Protein AF-A0A0K1NIT5-F1 (afdb_monomer_lite)

Structure (mmCIF, N/CA/C/O backbone):
data_AF-A0A0K1NIT5-F1
#
_entry.id   AF-A0A0K1NIT5-F1
#
loop_
_atom_site.group_PDB
_atom_site.id
_atom_site.type_symbol
_atom_site.label_atom_id
_atom_site.label_alt_id
_atom_site.label_comp_id
_atom_site.label_asym_id
_atom_site.label_entity_id
_atom_site.label_seq_id
_atom_site.pdbx_PDB_ins_code
_atom_site.Cartn_x
_atom_site.Cartn_y
_atom_site.Cartn_z
_atom_site.occupancy
_atom_site.B_iso_or_equiv
_atom_site.auth_seq_id
_atom_site.auth_comp_id
_atom_site.auth_asym_id
_atom_site.auth_atom_id
_atom_site.pdbx_PDB_model_num
ATOM 1 N N . MET A 1 1 ? -9.162 0.984 -26.538 1.00 41.09 1 MET A N 1
ATOM 2 C CA . MET A 1 1 ? -8.380 0.836 -25.289 1.00 41.09 1 MET A CA 1
ATOM 3 C C . MET A 1 1 ? -8.766 1.967 -24.348 1.00 41.09 1 MET A C 1
ATOM 5 O O . MET A 1 1 ? -8.430 3.108 -24.633 1.00 41.09 1 MET A O 1
ATOM 9 N N . SER A 1 2 ? -9.537 1.703 -23.287 1.00 40.84 2 SER A N 1
ATOM 10 C CA . SER A 1 2 ? -9.846 2.748 -22.301 1.00 40.84 2 SER A CA 1
ATOM 11 C C . SER A 1 2 ? -8.545 3.167 -21.618 1.00 40.84 2 SER A C 1
ATOM 13 O O . SER A 1 2 ? -7.867 2.306 -21.056 1.00 40.84 2 SER A O 1
ATOM 15 N N . ARG A 1 3 ? -8.193 4.457 -21.663 1.00 49.59 3 ARG A N 1
ATOM 16 C CA . ARG A 1 3 ? -7.126 5.033 -20.832 1.00 49.59 3 ARG A CA 1
ATOM 17 C C . ARG A 1 3 ? -7.496 4.781 -19.369 1.00 49.59 3 ARG A C 1
ATOM 19 O O . ARG A 1 3 ? -8.345 5.473 -18.817 1.00 49.59 3 ARG A O 1
ATOM 26 N N . GLY A 1 4 ? -6.961 3.711 -18.787 1.00 60.88 4 GLY A N 1
ATOM 27 C CA . GLY A 1 4 ? -7.158 3.409 -17.377 1.00 60.88 4 GLY A CA 1
ATOM 28 C C . GLY A 1 4 ? -6.434 4.471 -16.568 1.00 60.88 4 GLY A C 1
ATOM 29 O O . GLY A 1 4 ? -5.233 4.645 -16.738 1.00 60.88 4 GLY A O 1
ATOM 30 N N . TRP A 1 5 ? -7.165 5.209 -15.740 1.00 78.94 5 TRP A N 1
ATOM 31 C CA . TRP A 1 5 ? -6.559 6.126 -14.785 1.00 78.94 5 TRP A CA 1
ATOM 32 C C . TRP A 1 5 ? -5.851 5.300 -13.711 1.00 78.94 5 TRP A C 1
ATOM 34 O O . TRP A 1 5 ? -6.500 4.515 -13.015 1.00 78.94 5 TRP A O 1
ATOM 44 N N . PHE A 1 6 ? -4.533 5.459 -13.609 1.00 84.88 6 PHE A N 1
ATOM 45 C CA . PHE A 1 6 ? -3.734 4.857 -12.546 1.00 84.88 6 PHE A CA 1
ATOM 46 C C . PHE A 1 6 ? -3.757 5.761 -11.316 1.00 84.88 6 PHE A C 1
ATOM 48 O O . PHE A 1 6 ? -3.652 6.983 -11.427 1.00 84.88 6 PHE A O 1
ATOM 55 N N . THR A 1 7 ? -3.953 5.163 -10.146 1.00 89.00 7 THR A N 1
ATOM 56 C CA . THR A 1 7 ? -4.047 5.874 -8.865 1.00 89.00 7 THR A CA 1
ATOM 57 C C . THR A 1 7 ? -2.793 5.658 -8.025 1.00 89.00 7 THR A C 1
ATOM 59 O O . THR A 1 7 ? -1.994 4.764 -8.294 1.00 89.00 7 THR A O 1
ATOM 62 N N . ILE A 1 8 ? -2.632 6.432 -6.948 1.00 89.50 8 ILE A N 1
ATOM 63 C CA . ILE A 1 8 ? -1.525 6.225 -6.001 1.00 89.50 8 ILE A CA 1
ATOM 64 C C . ILE A 1 8 ? -1.537 4.813 -5.389 1.00 89.50 8 ILE A C 1
ATOM 66 O O . ILE A 1 8 ? -0.481 4.228 -5.172 1.00 89.50 8 ILE A O 1
ATOM 70 N N . PHE A 1 9 ? -2.724 4.221 -5.203 1.00 91.75 9 PHE A N 1
ATOM 71 C CA . PHE A 1 9 ? -2.878 2.835 -4.757 1.00 91.75 9 PHE A CA 1
ATOM 72 C C . PHE A 1 9 ? -2.289 1.826 -5.742 1.00 91.75 9 PHE A C 1
ATOM 74 O O . PHE A 1 9 ? -1.789 0.796 -5.311 1.00 91.75 9 PHE A O 1
ATOM 81 N N . ASP A 1 10 ? -2.294 2.122 -7.044 1.00 93.38 10 ASP A N 1
ATOM 82 C CA . ASP A 1 10 ? -1.669 1.254 -8.043 1.00 93.38 10 ASP A CA 1
ATOM 83 C C . ASP A 1 10 ? -0.144 1.280 -7.940 1.00 93.38 10 ASP A C 1
ATOM 85 O O . ASP A 1 10 ? 0.489 0.239 -8.080 1.00 93.38 10 ASP A O 1
ATOM 89 N N . LEU A 1 11 ? 0.441 2.441 -7.634 1.00 93.38 11 LEU A N 1
ATOM 90 C CA . LEU A 1 11 ? 1.877 2.567 -7.387 1.00 93.38 11 LEU A CA 1
ATOM 91 C C . LEU A 1 11 ? 2.293 1.860 -6.085 1.00 93.38 11 LEU A C 1
ATOM 93 O O . LEU A 1 11 ? 3.327 1.194 -6.037 1.00 93.38 11 LEU A O 1
ATOM 97 N N . ILE A 1 12 ? 1.470 1.966 -5.038 1.00 94.38 12 ILE A N 1
ATOM 98 C CA . ILE A 1 12 ? 1.669 1.246 -3.772 1.00 94.38 12 ILE A CA 1
ATOM 99 C C . ILE A 1 12 ? 1.547 -0.264 -3.998 1.00 94.38 12 ILE A C 1
ATOM 101 O O . ILE A 1 12 ? 2.410 -1.021 -3.570 1.00 94.38 12 ILE A O 1
ATOM 105 N N . TYR A 1 13 ? 0.520 -0.705 -4.726 1.00 94.94 13 TYR A N 1
ATOM 106 C CA . TYR A 1 13 ? 0.344 -2.104 -5.106 1.00 94.94 13 TYR A CA 1
ATOM 107 C C . TYR A 1 13 ? 1.555 -2.629 -5.882 1.00 94.94 13 TYR A C 1
ATOM 109 O O . TYR A 1 13 ? 2.101 -3.677 -5.545 1.00 94.94 13 TYR A O 1
ATOM 117 N N . PHE A 1 14 ? 2.005 -1.876 -6.891 1.00 95.00 14 PHE A N 1
ATOM 118 C CA . PHE A 1 14 ? 3.189 -2.211 -7.676 1.00 95.00 14 PHE A CA 1
ATOM 119 C C . PHE A 1 14 ? 4.432 -2.345 -6.791 1.00 95.00 14 PHE A C 1
ATOM 121 O O . PHE A 1 14 ? 5.191 -3.297 -6.933 1.00 95.00 14 PHE A O 1
ATOM 128 N N . THR A 1 15 ? 4.587 -1.442 -5.823 1.00 93.94 15 THR A N 1
ATOM 129 C CA . THR A 1 15 ? 5.680 -1.482 -4.847 1.00 93.94 15 THR A CA 1
ATOM 130 C C . THR A 1 15 ? 5.632 -2.727 -3.970 1.00 93.94 15 THR A C 1
ATOM 132 O O . THR A 1 15 ? 6.674 -3.324 -3.735 1.00 93.94 15 THR A O 1
ATOM 135 N N . GLY A 1 16 ? 4.453 -3.156 -3.516 1.00 92.69 16 GLY A N 1
ATOM 136 C CA . GLY A 1 16 ? 4.337 -4.376 -2.713 1.00 92.69 16 GLY A CA 1
ATOM 137 C C . GLY A 1 16 ? 4.701 -5.632 -3.503 1.00 92.69 16 GLY A C 1
ATOM 138 O O . GLY A 1 16 ? 5.433 -6.475 -3.006 1.00 92.69 16 GLY A O 1
ATOM 139 N N . GLU A 1 17 ? 4.281 -5.736 -4.764 1.00 93.31 17 GLU A N 1
ATOM 140 C CA . GLU A 1 17 ? 4.660 -6.882 -5.608 1.00 93.31 17 GLU A CA 1
ATOM 141 C C . GLU A 1 17 ? 6.157 -6.853 -5.951 1.00 93.31 17 GLU A C 1
ATOM 143 O O . GLU A 1 17 ? 6.808 -7.890 -5.918 1.00 93.31 17 GLU A O 1
ATOM 148 N N . TRP A 1 18 ? 6.733 -5.670 -6.196 1.00 92.12 18 TRP A N 1
ATOM 149 C CA . TRP A 1 18 ? 8.177 -5.532 -6.392 1.00 92.12 18 TRP A CA 1
ATOM 150 C C . TRP A 1 18 ? 8.967 -5.965 -5.146 1.00 92.12 18 TRP A C 1
ATOM 152 O O . TRP A 1 18 ? 9.978 -6.660 -5.269 1.00 92.12 18 TRP A O 1
ATOM 162 N N . LEU A 1 19 ? 8.497 -5.591 -3.948 1.00 88.50 19 LEU A N 1
ATOM 163 C CA . LEU A 1 19 ? 9.102 -5.993 -2.676 1.00 88.50 19 LEU A CA 1
ATOM 164 C C . LEU A 1 19 ? 9.014 -7.506 -2.453 1.00 88.50 19 LEU A C 1
ATOM 166 O O . LEU A 1 19 ? 10.014 -8.098 -2.054 1.00 88.50 19 LEU A O 1
ATOM 170 N N . ASP A 1 20 ? 7.869 -8.129 -2.735 1.00 88.94 20 ASP A N 1
ATOM 171 C CA . ASP A 1 20 ? 7.695 -9.585 -2.626 1.00 88.94 20 ASP A CA 1
ATOM 172 C C . ASP A 1 20 ? 8.611 -10.345 -3.606 1.00 88.94 20 ASP A C 1
ATOM 174 O O . ASP A 1 20 ? 9.221 -11.358 -3.249 1.00 88.94 20 ASP A O 1
ATOM 178 N N . GLU A 1 21 ? 8.795 -9.807 -4.818 1.00 87.00 21 GLU A N 1
ATOM 179 C CA . GLU A 1 21 ? 9.697 -10.359 -5.836 1.00 87.00 21 GLU A CA 1
ATOM 180 C C . GLU A 1 21 ? 11.184 -10.244 -5.444 1.00 87.00 21 GLU A C 1
ATOM 182 O O . GLU A 1 21 ? 11.943 -11.196 -5.639 1.00 87.00 21 GLU A O 1
ATOM 187 N N . HIS A 1 22 ? 11.614 -9.107 -4.881 1.00 84.25 22 HIS A N 1
ATOM 188 C CA . HIS A 1 22 ? 13.038 -8.801 -4.662 1.00 84.25 22 HIS A CA 1
ATOM 189 C C . HIS A 1 22 ? 13.543 -9.093 -3.243 1.00 84.25 22 HIS A C 1
ATOM 191 O O . HIS A 1 22 ? 14.730 -9.373 -3.058 1.00 84.25 22 HIS A O 1
ATOM 197 N N . TYR A 1 23 ? 12.676 -9.060 -2.230 1.00 75.75 23 TYR A N 1
ATOM 198 C CA . TYR A 1 23 ? 13.044 -9.297 -0.835 1.00 75.75 23 TYR A CA 1
ATOM 199 C C . TYR A 1 23 ? 12.418 -10.589 -0.327 1.00 75.75 23 TYR A C 1
ATOM 201 O O . TYR A 1 23 ? 11.343 -10.608 0.265 1.00 75.75 23 TYR A O 1
ATOM 209 N N . HIS A 1 24 ? 13.153 -11.694 -0.463 1.00 64.94 24 HIS A N 1
ATOM 210 C CA . HIS A 1 24 ? 12.704 -12.988 0.053 1.00 64.94 24 HIS A CA 1
ATOM 211 C C . HIS A 1 24 ? 12.477 -13.025 1.576 1.00 64.94 24 HIS A C 1
ATOM 213 O O . HIS A 1 24 ? 11.729 -13.878 2.048 1.00 64.94 24 HIS A O 1
ATOM 219 N N . SER A 1 25 ? 13.077 -12.107 2.341 1.00 61.22 25 SER A N 1
ATOM 220 C CA . SER A 1 25 ? 12.819 -11.935 3.778 1.00 61.22 25 SER A CA 1
ATOM 221 C C . SER A 1 25 ? 11.474 -11.265 4.089 1.00 61.22 25 SER A C 1
ATOM 223 O O . SER A 1 25 ? 10.998 -11.378 5.214 1.00 61.22 25 SER A O 1
ATOM 225 N N . LEU A 1 26 ? 10.861 -10.594 3.108 1.00 59.56 26 LEU A N 1
ATOM 226 C CA . LEU A 1 26 ? 9.539 -9.963 3.190 1.00 59.56 26 LEU A CA 1
ATOM 227 C C . LEU A 1 26 ? 8.445 -10.799 2.506 1.00 59.56 26 LEU A C 1
ATOM 229 O O . LEU A 1 26 ? 7.337 -10.295 2.319 1.00 59.56 26 LEU A O 1
ATOM 233 N N . ARG A 1 27 ? 8.735 -12.068 2.164 1.00 58.81 27 ARG A N 1
ATOM 234 C CA . ARG A 1 27 ? 7.757 -13.015 1.602 1.00 58.81 27 ARG A CA 1
ATOM 235 C C . ARG A 1 27 ? 6.482 -12.992 2.441 1.00 58.81 27 ARG A C 1
ATOM 237 O O . ARG A 1 27 ? 6.488 -13.432 3.591 1.00 58.81 27 ARG A O 1
ATOM 244 N N . GLY A 1 28 ? 5.406 -12.474 1.856 1.00 64.44 28 GLY A N 1
ATOM 245 C CA . GLY A 1 28 ? 4.114 -12.309 2.526 1.00 64.44 28 GLY A CA 1
ATOM 246 C C . GLY A 1 28 ? 3.555 -10.884 2.529 1.00 64.44 28 GLY A C 1
ATOM 247 O O . GLY A 1 28 ? 2.378 -10.720 2.848 1.00 64.44 28 GLY A O 1
ATOM 248 N N . VAL A 1 29 ? 4.337 -9.868 2.146 1.00 72.25 29 VAL A N 1
ATOM 249 C CA . VAL A 1 29 ? 3.825 -8.509 1.890 1.00 72.25 29 VAL A CA 1
ATOM 250 C C . VAL A 1 29 ? 3.745 -8.279 0.383 1.00 72.25 29 VAL A C 1
ATOM 252 O O . VAL A 1 29 ? 4.536 -7.538 -0.190 1.00 72.25 29 VAL A O 1
ATOM 255 N N . ASP A 1 30 ? 2.778 -8.938 -0.258 1.00 87.62 30 ASP A N 1
ATOM 256 C CA . ASP A 1 30 ? 2.460 -8.712 -1.669 1.00 87.62 30 ASP A CA 1
ATOM 257 C C . ASP A 1 30 ? 1.792 -7.337 -1.877 1.00 87.62 30 ASP A C 1
ATOM 259 O O . ASP A 1 30 ? 1.544 -6.576 -0.934 1.00 87.62 30 ASP A O 1
ATOM 263 N N . GLY A 1 31 ? 1.469 -6.983 -3.123 1.00 89.19 31 GLY A N 1
ATOM 264 C CA . GLY A 1 31 ? 0.824 -5.700 -3.418 1.00 89.19 31 GLY A CA 1
ATOM 265 C C . GLY A 1 31 ? -0.502 -5.515 -2.688 1.00 89.19 31 GLY A C 1
ATOM 266 O O . GLY A 1 31 ? -0.832 -4.402 -2.273 1.00 89.19 31 GLY A O 1
ATOM 267 N N . VAL A 1 32 ? -1.261 -6.601 -2.504 1.00 92.19 32 VAL A N 1
ATOM 268 C CA . VAL A 1 32 ? -2.524 -6.582 -1.752 1.00 92.19 32 VAL A CA 1
ATOM 269 C C . VAL A 1 32 ? -2.241 -6.281 -0.287 1.00 92.19 32 VAL A C 1
ATOM 271 O O . VAL A 1 32 ? -2.873 -5.389 0.281 1.00 92.19 32 VAL A O 1
ATOM 274 N N . GLY A 1 33 ? -1.275 -6.984 0.301 1.00 90.69 33 GLY A N 1
ATOM 275 C CA . GLY A 1 33 ? -0.828 -6.806 1.672 1.00 90.69 33 GLY A CA 1
ATOM 276 C C . GLY A 1 33 ? -0.350 -5.386 1.936 1.00 90.69 33 GLY A C 1
ATOM 277 O O . GLY A 1 33 ? -0.793 -4.776 2.905 1.00 90.69 33 GLY A O 1
ATOM 278 N N . LEU A 1 34 ? 0.475 -4.811 1.056 1.00 91.19 34 LEU A N 1
ATOM 279 C CA . LEU A 1 34 ? 0.992 -3.459 1.256 1.00 91.19 34 LEU A CA 1
ATOM 280 C C . LEU A 1 34 ? -0.112 -2.395 1.188 1.00 91.19 34 LEU A C 1
ATOM 282 O O . LEU A 1 34 ? -0.181 -1.516 2.052 1.00 91.19 34 LEU A O 1
ATOM 286 N N . VAL A 1 35 ? -1.009 -2.482 0.199 1.00 91.81 35 VAL A N 1
ATOM 287 C CA . VAL A 1 35 ? -2.166 -1.577 0.112 1.00 91.81 35 VAL A CA 1
ATOM 288 C C . VAL A 1 35 ? -3.037 -1.724 1.359 1.00 91.81 35 VAL A C 1
ATOM 290 O O . VAL A 1 35 ? -3.344 -0.720 2.006 1.00 91.81 35 VAL A O 1
ATOM 293 N N . PHE A 1 36 ? -3.366 -2.962 1.740 1.00 91.31 36 PHE A N 1
ATOM 294 C CA . PHE A 1 36 ? -4.153 -3.262 2.932 1.00 91.31 36 PHE A CA 1
ATOM 295 C C . PHE A 1 36 ? -3.531 -2.651 4.191 1.00 91.31 36 PHE A C 1
ATOM 297 O O . PHE A 1 36 ? -4.219 -1.938 4.918 1.00 91.31 36 PHE A O 1
ATOM 304 N N . LEU A 1 37 ? -2.235 -2.856 4.422 1.00 87.44 37 LEU A N 1
ATOM 305 C CA . LEU A 1 37 ? -1.576 -2.500 5.674 1.00 87.44 37 LEU A CA 1
ATOM 306 C C . LEU A 1 37 ? -1.604 -0.988 5.943 1.00 87.44 37 LEU A C 1
ATOM 308 O O . LEU A 1 37 ? -1.988 -0.569 7.033 1.00 87.44 37 LEU A O 1
ATOM 312 N N . GLY A 1 38 ? -1.301 -0.153 4.945 1.00 84.31 38 GLY A N 1
ATOM 313 C CA . GLY A 1 38 ? -1.407 1.304 5.112 1.00 84.31 38 GLY A CA 1
ATOM 314 C C . GLY A 1 38 ? -2.855 1.800 5.200 1.00 84.31 38 GLY A C 1
ATOM 315 O O . GLY A 1 38 ? -3.155 2.680 6.010 1.00 84.31 38 GLY A O 1
ATOM 316 N N . THR A 1 39 ? -3.792 1.196 4.452 1.00 85.06 39 THR A N 1
ATOM 317 C CA . THR A 1 39 ? -5.221 1.547 4.588 1.00 85.06 39 THR A CA 1
ATOM 318 C C . THR A 1 39 ? -5.809 1.142 5.939 1.00 85.06 39 THR A C 1
ATOM 320 O O . THR A 1 39 ? -6.654 1.861 6.470 1.00 85.06 39 THR A O 1
ATOM 323 N N . MET A 1 40 ? -5.341 0.040 6.528 1.00 85.88 40 MET A N 1
ATOM 324 C CA . MET A 1 40 ? -5.750 -0.422 7.850 1.00 85.88 40 MET A CA 1
ATOM 325 C C . MET A 1 40 ? -5.433 0.624 8.920 1.00 85.88 40 MET A C 1
ATOM 327 O O . MET A 1 40 ? -6.301 0.916 9.737 1.00 85.88 40 MET A O 1
ATOM 331 N N . PHE A 1 41 ? -4.239 1.229 8.908 1.00 79.06 41 PHE A N 1
ATOM 332 C CA . PHE A 1 41 ? -3.891 2.281 9.872 1.00 79.06 41 PHE A CA 1
ATOM 333 C C . PHE A 1 41 ? -4.842 3.480 9.786 1.00 79.06 41 PHE A C 1
ATOM 335 O O . PHE A 1 41 ? -5.336 3.951 10.812 1.00 79.06 41 PHE A O 1
ATOM 342 N N . ALA A 1 42 ? -5.149 3.938 8.569 1.00 77.31 42 ALA A N 1
ATOM 343 C CA . ALA A 1 42 ? -6.106 5.021 8.358 1.00 77.31 42 ALA A CA 1
ATOM 344 C C . ALA A 1 42 ? -7.524 4.638 8.820 1.00 77.31 42 ALA A C 1
ATOM 346 O O . ALA A 1 42 ? -8.209 5.445 9.449 1.00 77.31 42 ALA A O 1
ATOM 347 N N . LEU A 1 43 ? -7.953 3.399 8.554 1.00 79.56 43 LEU A N 1
ATOM 348 C CA . LEU A 1 43 ? -9.270 2.908 8.950 1.00 79.56 43 LEU A CA 1
ATOM 349 C C . LEU A 1 43 ? -9.399 2.778 10.471 1.00 79.56 43 LEU A C 1
ATOM 351 O O . LEU A 1 43 ? -10.397 3.228 11.022 1.00 79.56 43 LEU A O 1
ATOM 355 N N . ILE A 1 44 ? -8.396 2.219 11.155 1.00 76.44 44 ILE A N 1
ATOM 356 C CA . ILE A 1 44 ? -8.379 2.104 12.621 1.00 76.44 44 ILE A CA 1
ATOM 357 C C . ILE A 1 44 ? -8.455 3.489 13.260 1.00 76.44 44 ILE A C 1
ATOM 359 O O . ILE A 1 44 ? -9.221 3.685 14.196 1.00 76.44 44 ILE A O 1
ATOM 363 N N . ALA A 1 45 ? -7.716 4.468 12.741 1.00 72.38 45 ALA A N 1
ATOM 364 C CA . ALA A 1 45 ? -7.787 5.830 13.252 1.00 72.38 45 ALA A CA 1
ATOM 365 C C . ALA A 1 45 ? -9.146 6.493 13.019 1.00 72.38 45 ALA A C 1
ATOM 367 O O . ALA A 1 45 ? -9.685 7.131 13.921 1.00 72.38 45 ALA A O 1
ATOM 368 N N . CYS A 1 46 ? -9.714 6.318 11.825 1.00 73.69 46 CYS A N 1
ATOM 369 C CA . CYS A 1 46 ? -11.034 6.840 11.493 1.00 73.69 46 CYS A CA 1
ATOM 370 C C . CYS A 1 46 ? -12.114 6.214 12.386 1.00 73.69 46 CYS A C 1
ATOM 372 O O . CYS A 1 46 ? -12.922 6.931 12.970 1.00 73.69 46 CYS A O 1
ATOM 374 N N . LEU A 1 47 ? -12.077 4.891 12.569 1.00 72.06 47 LEU A N 1
ATOM 375 C CA . LEU A 1 47 ? -12.975 4.167 13.468 1.00 72.06 47 LEU A CA 1
ATOM 376 C C . LEU A 1 47 ? -12.750 4.544 14.934 1.00 72.06 47 LEU A C 1
ATOM 378 O O . LEU A 1 47 ? -13.720 4.658 15.670 1.00 72.06 47 LEU A O 1
ATOM 382 N N . GLY A 1 48 ? -11.507 4.792 15.351 1.00 69.31 48 GLY A N 1
ATOM 383 C CA . GLY A 1 48 ? -11.173 5.273 16.691 1.00 69.31 48 GLY A CA 1
ATOM 384 C C . GLY A 1 48 ? -11.742 6.663 16.985 1.00 69.31 48 GLY A C 1
ATOM 385 O O . GLY A 1 48 ? -12.183 6.910 18.102 1.00 69.31 48 GLY A O 1
ATOM 386 N N . TYR A 1 49 ? -11.800 7.546 15.984 1.00 66.19 49 TYR A N 1
ATOM 387 C CA . TYR A 1 49 ? -12.452 8.854 16.100 1.00 66.19 49 TYR A CA 1
ATOM 388 C C . TYR A 1 49 ? -13.985 8.750 16.055 1.00 66.19 49 TYR A C 1
ATOM 390 O O . TYR A 1 49 ? -14.683 9.423 16.805 1.00 66.19 49 TYR A O 1
ATOM 398 N N . LEU A 1 50 ? -14.518 7.868 15.204 1.00 65.06 50 LEU A N 1
ATOM 399 C CA . LEU A 1 50 ? -15.956 7.591 15.079 1.00 65.06 50 LEU A CA 1
ATOM 400 C C . LEU A 1 50 ? -16.509 6.691 16.201 1.00 65.06 50 LEU A C 1
ATOM 402 O O . LEU A 1 50 ? -17.722 6.455 16.248 1.00 65.06 50 LEU A O 1
ATOM 406 N N . ASN A 1 51 ? -15.635 6.195 17.086 1.00 58.56 51 ASN A N 1
ATOM 407 C CA . ASN A 1 51 ? -15.925 5.284 18.197 1.00 58.56 51 ASN A CA 1
ATOM 408 C C . ASN A 1 51 ? -17.071 5.829 19.077 1.00 58.56 51 ASN A C 1
ATOM 410 O O . ASN A 1 51 ? -17.955 5.098 19.502 1.00 58.56 51 ASN A O 1
ATOM 414 N N . THR A 1 52 ? -17.213 7.144 19.213 1.00 54.09 52 THR A N 1
ATOM 415 C CA . THR A 1 52 ? -18.320 7.739 19.976 1.00 54.09 52 THR A CA 1
ATOM 416 C C . THR A 1 52 ? -19.702 7.650 19.310 1.00 54.09 52 THR A C 1
ATOM 418 O O . THR A 1 52 ? -20.697 7.907 19.979 1.00 54.09 52 THR A O 1
ATOM 421 N N . SER A 1 53 ? -19.828 7.311 18.020 1.00 52.56 53 SER A N 1
ATOM 422 C CA .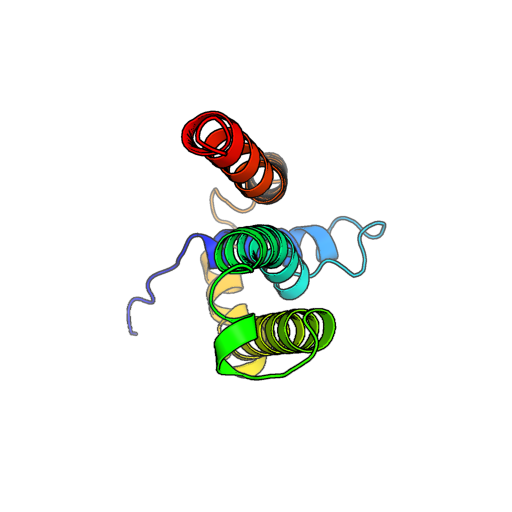 SER A 1 53 ? -21.109 7.428 17.287 1.00 52.56 53 SER A CA 1
ATOM 423 C C . SER A 1 53 ? -21.600 6.135 16.627 1.00 52.56 53 SER A C 1
ATOM 425 O O . SER A 1 53 ? -22.804 5.883 16.610 1.00 52.56 53 SER A O 1
ATOM 427 N N . LEU A 1 54 ? -20.709 5.285 16.103 1.00 52.97 54 LEU A N 1
ATOM 428 C CA . LEU A 1 54 ? -21.114 4.063 15.384 1.00 52.97 54 LEU A CA 1
ATOM 429 C C . LEU A 1 54 ? -21.507 2.899 16.311 1.00 52.97 54 LEU A C 1
ATOM 431 O O . LEU A 1 54 ? -22.368 2.088 15.951 1.00 52.97 54 LEU A O 1
ATOM 435 N N . PHE A 1 55 ? -20.933 2.825 17.515 1.00 53.16 55 PHE A N 1
ATOM 436 C CA . PHE A 1 55 ? -21.236 1.748 18.467 1.00 53.16 55 PHE A CA 1
ATOM 437 C C . PHE A 1 55 ? -22.608 1.888 19.119 1.00 53.16 55 PHE A C 1
ATOM 439 O O . PHE A 1 55 ? -23.271 0.882 19.373 1.00 53.16 55 PHE A O 1
ATOM 446 N N . HIS A 1 56 ? -23.099 3.120 19.266 1.00 54.38 56 HIS A N 1
ATOM 447 C CA . HIS A 1 56 ? -24.462 3.374 19.728 1.00 54.38 56 HIS A CA 1
ATOM 448 C C . HIS A 1 56 ? -25.540 2.941 18.722 1.00 54.38 56 HIS A C 1
ATOM 450 O O . HIS A 1 56 ? -26.648 2.612 19.135 1.00 54.38 56 HIS A O 1
ATOM 456 N N . LEU A 1 57 ? -25.234 2.912 17.420 1.00 55.69 57 LEU A N 1
ATOM 457 C CA . LEU A 1 57 ? -26.222 2.632 16.370 1.00 55.69 57 LEU A CA 1
ATOM 458 C C . LEU A 1 57 ? -26.428 1.141 16.090 1.00 55.69 57 LEU A C 1
ATOM 460 O O . LEU A 1 57 ? -27.515 0.743 15.681 1.00 55.69 57 LEU A O 1
ATOM 464 N N . THR A 1 58 ? -25.398 0.315 16.273 1.00 62.16 58 THR A N 1
ATOM 465 C CA . THR A 1 58 ? -25.450 -1.101 15.868 1.00 62.16 58 THR A CA 1
ATOM 466 C C . THR A 1 58 ? -25.696 -2.053 17.033 1.00 62.16 58 THR A C 1
ATOM 468 O O . THR A 1 58 ? -26.267 -3.117 16.818 1.00 62.16 58 THR A O 1
ATOM 471 N N . GLY A 1 59 ? -25.296 -1.701 18.262 1.00 63.34 59 GLY A N 1
ATOM 472 C CA . GLY A 1 59 ? -25.387 -2.589 19.432 1.00 63.34 59 GLY A CA 1
ATOM 473 C C . GLY A 1 59 ? -24.391 -3.760 19.412 1.00 63.34 59 GLY A C 1
ATOM 474 O O . GLY A 1 59 ? -24.460 -4.651 20.257 1.00 63.34 59 GLY A O 1
ATOM 475 N N . TRP A 1 60 ? -23.468 -3.783 18.445 1.00 67.44 60 TRP A N 1
ATOM 476 C CA . TRP A 1 60 ? -22.444 -4.818 18.302 1.00 67.44 60 TRP A CA 1
ATOM 477 C C . TRP A 1 60 ? -21.192 -4.455 19.104 1.00 67.44 60 TRP A C 1
ATOM 479 O O . TRP A 1 60 ? -20.869 -3.284 19.288 1.00 67.44 60 TRP A O 1
ATOM 489 N N . ARG A 1 61 ? -20.451 -5.475 19.560 1.00 71.69 61 ARG A N 1
ATOM 490 C CA . ARG A 1 61 ? -19.174 -5.274 20.263 1.00 71.69 61 ARG A CA 1
ATOM 491 C C . ARG A 1 61 ? -18.159 -4.583 19.355 1.00 71.69 61 ARG A C 1
ATOM 493 O O . ARG A 1 61 ? -17.992 -4.986 18.204 1.00 71.69 61 ARG A O 1
ATOM 500 N N . GLU A 1 62 ? -17.413 -3.635 19.919 1.00 70.94 62 GLU A N 1
ATOM 501 C CA . GLU A 1 62 ? -16.507 -2.765 19.160 1.00 70.94 62 GLU A CA 1
ATOM 502 C C . GLU A 1 62 ? -15.491 -3.524 18.312 1.00 70.94 62 GLU A C 1
ATOM 504 O O . GLU A 1 62 ? -15.315 -3.276 17.116 1.00 70.94 62 GLU A O 1
ATOM 509 N N . ASN A 1 63 ? -14.902 -4.544 18.930 1.00 73.69 63 ASN A N 1
ATOM 510 C CA . ASN A 1 63 ? -13.927 -5.412 18.293 1.00 73.69 63 ASN A CA 1
ATOM 511 C C . ASN A 1 63 ? -14.502 -6.090 17.043 1.00 73.69 63 ASN A C 1
ATOM 513 O O . ASN A 1 63 ? -13.807 -6.197 16.041 1.00 73.69 63 ASN A O 1
ATOM 517 N N . VAL A 1 64 ? -15.773 -6.509 17.063 1.00 80.44 64 VAL A N 1
ATOM 518 C CA . VAL A 1 64 ? -16.390 -7.221 15.932 1.00 80.44 64 VAL A CA 1
ATOM 519 C C . VAL A 1 64 ? -16.532 -6.300 14.725 1.00 80.44 64 VAL A C 1
ATOM 521 O O . VAL A 1 64 ? -16.178 -6.695 13.619 1.00 80.44 64 VAL A O 1
ATOM 524 N N . VAL A 1 65 ? -16.990 -5.062 14.925 1.00 77.06 65 VAL A N 1
ATOM 525 C CA . VAL A 1 65 ? -17.136 -4.088 13.831 1.00 77.06 65 VAL A CA 1
ATOM 526 C C . VAL A 1 65 ? -15.776 -3.744 13.227 1.00 77.06 65 VAL A C 1
ATOM 528 O O . VAL A 1 65 ? -15.644 -3.720 12.001 1.00 77.06 65 VAL A O 1
ATOM 531 N N . MET A 1 66 ? -14.749 -3.546 14.063 1.00 78.88 66 MET A N 1
ATOM 532 C CA . MET A 1 66 ? -13.379 -3.345 13.583 1.00 78.88 66 MET A CA 1
ATOM 533 C C . MET A 1 66 ? -12.889 -4.541 12.763 1.00 78.88 66 MET A C 1
ATOM 535 O O . MET A 1 66 ? -12.482 -4.359 11.618 1.00 78.88 66 MET A O 1
ATOM 539 N N . TYR A 1 67 ? -12.981 -5.765 13.296 1.00 80.75 67 TYR A N 1
ATOM 540 C CA . TYR A 1 67 ? -12.527 -6.965 12.588 1.00 80.75 67 TYR A CA 1
ATOM 541 C C . TYR A 1 67 ? -13.254 -7.161 11.254 1.00 80.75 67 TYR A C 1
ATOM 543 O O . TYR A 1 67 ? -12.603 -7.388 10.237 1.00 80.75 67 TYR A O 1
ATOM 551 N N . MET A 1 68 ? -14.581 -7.015 11.223 1.00 83.75 68 MET A N 1
ATOM 552 C CA . MET A 1 68 ? -15.361 -7.161 9.990 1.00 83.75 68 MET A CA 1
ATOM 553 C C . MET A 1 68 ? -14.988 -6.102 8.949 1.00 83.75 68 MET A C 1
ATOM 555 O O . MET A 1 68 ? -14.885 -6.419 7.765 1.00 83.75 68 MET A O 1
ATOM 559 N N . SER A 1 69 ? -14.723 -4.867 9.382 1.00 83.50 69 SER A N 1
ATOM 560 C CA . SER A 1 69 ? -14.291 -3.787 8.488 1.00 83.50 69 SER A CA 1
ATOM 561 C C . SER A 1 69 ? -12.906 -4.058 7.896 1.00 83.50 69 SER A C 1
ATOM 563 O O . SER A 1 69 ? -12.694 -3.840 6.705 1.00 83.50 69 SER A O 1
ATOM 565 N N . LEU A 1 70 ? -11.979 -4.592 8.697 1.00 87.06 70 LEU A N 1
ATOM 566 C CA . LEU A 1 70 ? -10.645 -4.984 8.234 1.00 87.06 70 LEU A CA 1
ATOM 567 C C . LEU A 1 70 ? -10.698 -6.156 7.251 1.00 87.06 70 LEU A C 1
ATOM 569 O O . LEU A 1 70 ? -10.063 -6.104 6.198 1.00 87.06 70 LEU A O 1
ATOM 573 N N . VAL A 1 71 ? -11.492 -7.186 7.547 1.00 90.44 71 VAL A N 1
ATOM 574 C CA . VAL A 1 71 ? -11.683 -8.321 6.633 1.00 90.44 71 VAL A CA 1
ATOM 575 C C . VAL A 1 71 ? -12.285 -7.843 5.314 1.00 90.44 71 VAL A C 1
ATOM 577 O O . VAL A 1 71 ? -11.779 -8.185 4.245 1.00 90.44 71 VAL A O 1
ATOM 580 N N . LEU A 1 72 ? -13.326 -7.009 5.369 1.00 90.75 72 LEU A N 1
ATOM 581 C CA . LEU A 1 72 ? -13.962 -6.468 4.172 1.00 90.75 72 LEU A CA 1
ATOM 582 C C . LEU A 1 72 ? -12.986 -5.621 3.343 1.00 90.75 72 LEU A C 1
ATOM 584 O O . LEU A 1 72 ? -12.947 -5.762 2.122 1.00 90.75 72 LEU A O 1
ATOM 588 N N . LEU A 1 73 ? -12.170 -4.787 3.992 1.00 90.94 73 LEU A N 1
ATOM 589 C CA . LEU A 1 73 ? -11.138 -3.991 3.332 1.00 90.94 73 LEU A CA 1
ATOM 590 C C . LEU A 1 73 ? -10.153 -4.880 2.567 1.00 90.94 73 LEU A C 1
ATOM 592 O O . LEU A 1 73 ? -9.922 -4.651 1.380 1.00 90.94 73 LEU A O 1
ATOM 596 N N . TYR A 1 74 ? -9.620 -5.918 3.218 1.00 91.69 74 TYR A N 1
ATOM 597 C CA . TYR A 1 74 ? -8.712 -6.866 2.573 1.00 91.69 74 TYR A CA 1
ATOM 598 C C . TYR A 1 74 ? -9.367 -7.531 1.355 1.00 91.69 74 TYR A C 1
ATOM 600 O O . TYR A 1 74 ? -8.788 -7.543 0.267 1.00 91.69 74 TYR A O 1
ATOM 608 N N . LEU A 1 75 ? -10.606 -8.018 1.504 1.00 93.88 75 LEU A N 1
ATOM 609 C CA . LEU A 1 75 ? -11.353 -8.657 0.417 1.00 93.88 75 LEU A CA 1
ATOM 610 C C . LEU A 1 75 ? -11.589 -7.709 -0.765 1.00 93.88 75 LEU A C 1
ATOM 612 O O . LEU A 1 75 ? -11.452 -8.128 -1.914 1.00 93.88 75 LEU A O 1
ATOM 616 N N . ILE A 1 76 ? -11.903 -6.436 -0.509 1.00 92.81 76 ILE A N 1
ATOM 617 C CA . ILE A 1 76 ? -12.084 -5.426 -1.560 1.00 92.81 76 ILE A CA 1
ATOM 618 C C . ILE A 1 76 ? -10.775 -5.201 -2.320 1.00 92.81 76 ILE A C 1
ATOM 620 O O . ILE A 1 76 ? -10.777 -5.235 -3.552 1.00 92.81 76 ILE A O 1
ATOM 624 N N . VAL A 1 77 ? -9.658 -4.998 -1.614 1.00 93.06 77 VAL A N 1
ATOM 625 C CA . VAL A 1 77 ? -8.344 -4.788 -2.244 1.00 93.06 77 VAL A CA 1
ATOM 626 C C . VAL A 1 77 ? -7.962 -6.015 -3.074 1.00 93.06 77 VAL A C 1
ATOM 628 O O . VAL A 1 77 ? -7.629 -5.882 -4.254 1.00 93.06 77 VAL A O 1
ATOM 631 N N . TYR A 1 78 ? -8.097 -7.214 -2.505 1.00 94.25 78 TYR A N 1
ATOM 632 C CA . TYR A 1 78 ? -7.827 -8.467 -3.203 1.00 94.25 78 TYR A CA 1
ATOM 633 C C . TYR A 1 78 ? -8.686 -8.609 -4.466 1.00 94.25 78 TYR A C 1
ATOM 635 O O . TYR A 1 78 ? -8.170 -8.873 -5.554 1.00 94.25 78 TYR A O 1
ATOM 643 N N . TYR A 1 79 ? -9.995 -8.376 -4.356 1.00 93.62 79 TYR A N 1
ATOM 644 C CA . TYR A 1 79 ? -10.917 -8.474 -5.482 1.00 93.62 79 TYR A CA 1
ATOM 645 C C . TYR A 1 79 ? -10.569 -7.479 -6.597 1.00 93.62 79 TYR A C 1
ATOM 647 O O . TYR A 1 79 ? -10.551 -7.837 -7.777 1.00 93.62 79 TYR A O 1
ATOM 655 N N . VAL A 1 80 ? -10.246 -6.233 -6.244 1.00 92.31 80 VAL A N 1
ATOM 656 C CA . VAL A 1 80 ? -9.876 -5.193 -7.213 1.00 92.31 80 VAL A CA 1
ATOM 657 C C . VAL A 1 80 ? -8.574 -5.536 -7.937 1.00 92.31 80 VAL A C 1
ATOM 659 O O . VAL A 1 80 ? -8.508 -5.371 -9.157 1.00 92.31 80 VAL A O 1
ATOM 662 N N . TYR A 1 81 ? -7.552 -6.008 -7.222 1.00 93.00 81 TYR A N 1
ATOM 663 C CA . TYR A 1 81 ? -6.233 -6.240 -7.808 1.00 93.00 81 TYR A CA 1
ATOM 664 C C . TYR A 1 81 ? -6.084 -7.615 -8.455 1.00 93.00 81 TYR A C 1
ATOM 666 O O . TYR A 1 81 ? -5.696 -7.688 -9.624 1.00 93.00 81 TYR A O 1
ATOM 674 N N . LYS A 1 82 ? -6.440 -8.690 -7.748 1.00 92.06 82 LYS A N 1
ATOM 675 C CA . LYS A 1 82 ? -6.222 -10.069 -8.202 1.00 92.06 82 LYS A CA 1
ATOM 676 C C . LYS A 1 82 ? -7.394 -10.609 -9.035 1.00 92.06 82 LYS A C 1
ATOM 678 O O . LYS A 1 82 ? -7.149 -11.214 -10.072 1.00 92.06 82 LYS A O 1
ATOM 683 N N . VAL A 1 83 ? -8.654 -10.336 -8.671 1.00 92.94 83 VAL A N 1
ATOM 684 C CA . VAL A 1 83 ? -9.830 -10.918 -9.370 1.00 92.94 83 VAL A CA 1
ATOM 685 C C . VAL A 1 83 ? -10.261 -10.105 -10.597 1.00 92.94 83 VAL A C 1
ATOM 687 O O . VAL A 1 83 ? -10.476 -10.651 -11.673 1.00 92.94 83 VAL A O 1
ATOM 690 N N . ARG A 1 84 ? -10.342 -8.775 -10.484 1.00 91.12 84 ARG A N 1
ATOM 691 C CA . ARG A 1 84 ? -10.734 -7.856 -11.578 1.00 91.12 84 ARG A CA 1
ATOM 692 C C . ARG A 1 84 ? -9.655 -7.658 -12.655 1.00 91.12 84 ARG A C 1
ATOM 694 O O . ARG A 1 84 ? -9.834 -6.820 -13.541 1.00 91.12 84 ARG A O 1
ATOM 701 N N . GLY A 1 85 ? -8.519 -8.351 -12.563 1.00 86.75 85 GLY A N 1
ATOM 702 C CA . GLY A 1 85 ? -7.417 -8.245 -13.525 1.00 86.75 85 GLY A CA 1
ATOM 703 C C . GLY A 1 85 ? -6.677 -6.900 -13.503 1.00 86.75 85 GLY A C 1
ATOM 704 O O . GLY A 1 85 ? -6.018 -6.53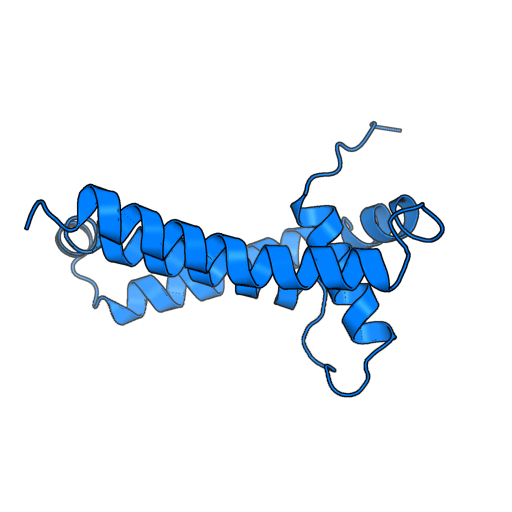6 -14.479 1.00 86.75 85 GLY A O 1
ATOM 705 N N . ARG A 1 86 ? -6.780 -6.116 -12.418 1.00 91.12 86 ARG A N 1
ATOM 706 C CA . ARG A 1 86 ? -6.041 -4.847 -12.297 1.00 91.12 86 ARG A CA 1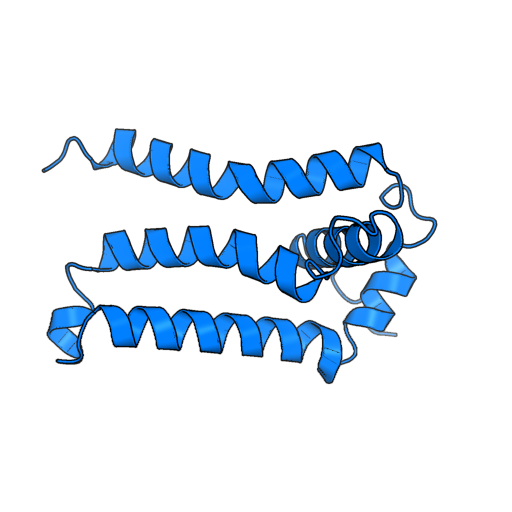
ATOM 707 C C . ARG A 1 86 ? -4.541 -5.086 -12.114 1.00 91.12 86 ARG A C 1
ATOM 709 O O . ARG A 1 86 ? -3.784 -4.309 -12.679 1.00 91.12 86 ARG A O 1
ATOM 716 N N . HIS A 1 87 ? -4.128 -6.181 -11.467 1.00 93.25 87 HIS A N 1
ATOM 717 C CA . HIS A 1 87 ? -2.723 -6.589 -11.329 1.00 93.25 87 HIS A CA 1
ATOM 718 C C . HIS A 1 87 ? -1.975 -6.532 -12.668 1.00 93.25 87 HIS A C 1
ATOM 720 O O . HIS A 1 87 ? -1.011 -5.784 -12.792 1.00 93.25 87 HIS A O 1
ATOM 726 N N . GLY A 1 88 ? -2.470 -7.227 -13.700 1.00 91.88 88 GLY A N 1
ATOM 727 C CA . GLY A 1 88 ? -1.807 -7.260 -15.008 1.00 91.88 88 GLY A CA 1
ATOM 728 C C . GLY A 1 88 ? -1.686 -5.878 -15.658 1.00 91.88 88 GLY A C 1
ATOM 729 O O . GLY A 1 88 ? -0.657 -5.560 -16.246 1.00 91.88 88 GLY A O 1
ATOM 730 N N . ARG A 1 89 ? -2.700 -5.017 -15.495 1.00 92.31 89 ARG A N 1
ATOM 731 C CA . ARG A 1 89 ? -2.660 -3.635 -16.004 1.00 92.31 89 ARG A CA 1
ATOM 732 C C . ARG A 1 89 ? -1.640 -2.771 -15.267 1.00 92.31 89 ARG A C 1
ATOM 734 O O . ARG A 1 89 ? -0.980 -1.962 -15.904 1.00 92.31 89 ARG A O 1
ATOM 741 N N . VAL A 1 90 ? -1.527 -2.932 -13.950 1.00 93.19 90 VAL A N 1
ATOM 742 C CA . VAL A 1 90 ? -0.575 -2.189 -13.113 1.00 93.19 90 VAL A CA 1
ATOM 743 C C . VAL A 1 90 ? 0.855 -2.632 -13.405 1.00 93.19 90 VAL A C 1
ATOM 745 O O . VAL A 1 90 ? 1.702 -1.783 -13.665 1.00 93.19 90 VAL A O 1
ATOM 748 N N . MET A 1 91 ? 1.101 -3.943 -13.473 1.00 94.12 91 MET A N 1
ATOM 749 C CA . MET A 1 91 ? 2.413 -4.485 -13.836 1.00 94.12 91 MET A CA 1
ATOM 750 C C . MET A 1 91 ? 2.859 -4.018 -15.217 1.00 94.12 91 MET A C 1
ATOM 752 O O . MET A 1 91 ? 3.980 -3.548 -15.368 1.00 94.12 91 MET A O 1
ATOM 756 N N . ALA A 1 92 ? 1.974 -4.086 -16.216 1.00 92.81 92 ALA A N 1
ATOM 757 C CA . ALA A 1 92 ? 2.292 -3.645 -17.572 1.00 92.81 92 ALA A CA 1
ATOM 758 C C . ALA A 1 92 ? 2.535 -2.131 -17.682 1.00 92.81 92 ALA A C 1
ATOM 760 O O . ALA A 1 92 ? 3.193 -1.690 -18.618 1.00 92.81 92 ALA A O 1
ATOM 761 N N . HIS A 1 93 ? 1.981 -1.333 -16.766 1.00 91.31 93 HIS A N 1
ATOM 762 C CA . HIS A 1 93 ? 2.144 0.116 -16.786 1.00 91.31 93 HIS A CA 1
ATOM 763 C C . HIS A 1 93 ? 3.436 0.581 -16.116 1.00 91.31 93 HIS A C 1
ATOM 765 O O . HIS A 1 93 ? 4.101 1.468 -16.647 1.00 91.31 93 HIS A O 1
ATOM 771 N N . TYR A 1 94 ? 3.773 0.011 -14.956 1.00 91.75 94 TYR A N 1
ATOM 772 C CA . TYR A 1 94 ? 4.892 0.502 -14.157 1.00 91.75 94 TYR A CA 1
ATOM 773 C C . TYR A 1 94 ? 6.205 -0.249 -14.383 1.00 91.75 94 TYR A C 1
ATOM 775 O O . TYR A 1 94 ? 7.248 0.382 -14.218 1.00 91.75 94 TYR A O 1
ATOM 783 N N . ARG A 1 95 ? 6.200 -1.527 -14.797 1.00 91.00 95 ARG A N 1
ATOM 784 C CA . ARG A 1 95 ? 7.451 -2.256 -15.084 1.00 91.00 95 ARG A CA 1
ATOM 785 C C . ARG A 1 95 ? 8.234 -1.591 -16.215 1.00 91.00 95 ARG A C 1
ATOM 787 O O . ARG A 1 95 ? 7.672 -1.264 -17.258 1.00 91.00 95 ARG A O 1
ATOM 794 N N . GLY A 1 96 ? 9.533 -1.397 -16.006 1.00 89.25 96 GLY A N 1
ATOM 795 C CA . GLY A 1 96 ? 10.426 -0.681 -16.918 1.00 89.25 96 GLY A CA 1
ATOM 796 C C . GLY A 1 96 ? 10.191 0.833 -16.992 1.00 89.25 96 GLY A C 1
ATOM 797 O O . GLY A 1 96 ? 10.816 1.502 -17.814 1.00 89.25 96 GLY A O 1
ATOM 798 N N . SER A 1 97 ? 9.296 1.392 -16.169 1.00 90.81 97 SER A N 1
ATOM 799 C CA . SER A 1 97 ? 9.093 2.842 -16.070 1.00 90.81 97 SER A CA 1
ATOM 800 C C . SER A 1 97 ? 10.079 3.482 -15.086 1.00 90.81 97 SER A C 1
ATOM 802 O O . SER A 1 97 ? 10.782 2.796 -14.350 1.00 90.81 97 SER A O 1
ATOM 804 N N . ILE A 1 98 ? 10.070 4.815 -14.989 1.00 88.19 98 ILE A N 1
ATOM 805 C CA . ILE A 1 98 ? 10.846 5.555 -13.976 1.00 88.19 98 ILE A CA 1
ATOM 806 C C . ILE A 1 98 ? 10.503 5.155 -12.529 1.00 88.19 98 ILE A C 1
ATOM 808 O O . ILE A 1 98 ? 11.289 5.402 -11.616 1.00 88.19 98 ILE A O 1
ATOM 812 N N . TYR A 1 99 ? 9.324 4.561 -12.316 1.00 87.44 99 TYR A N 1
ATOM 813 C CA . TYR A 1 99 ? 8.862 4.111 -11.007 1.00 87.44 99 TYR A CA 1
ATOM 814 C C . TYR A 1 99 ? 9.358 2.705 -10.645 1.00 87.44 99 TYR A C 1
ATOM 816 O O . TYR A 1 99 ? 9.255 2.329 -9.484 1.00 87.44 99 TYR A O 1
ATOM 824 N N . ASP A 1 100 ? 9.910 1.957 -11.606 1.00 89.69 100 ASP A N 1
ATOM 825 C CA . ASP A 1 100 ? 10.496 0.625 -11.414 1.00 89.69 100 ASP A CA 1
ATOM 826 C C . ASP A 1 100 ? 11.972 0.754 -11.030 1.00 89.69 100 ASP A C 1
ATOM 828 O O . ASP A 1 100 ? 12.890 0.436 -11.787 1.00 89.69 100 ASP A O 1
ATOM 832 N N . SER A 1 101 ? 12.210 1.350 -9.862 1.00 90.69 101 SER A N 1
ATOM 833 C CA . SER A 1 101 ? 13.556 1.476 -9.315 1.00 90.69 101 SER A CA 1
ATOM 834 C C . SER A 1 101 ? 13.561 1.263 -7.800 1.00 90.69 101 SER A C 1
ATOM 836 O O . SER A 1 101 ? 12.663 1.753 -7.105 1.00 90.69 101 SER A O 1
ATOM 838 N N . PRO A 1 102 ? 14.594 0.589 -7.252 1.00 88.25 102 PRO A N 1
ATOM 839 C CA . PRO A 1 102 ? 14.708 0.356 -5.814 1.00 88.25 102 PRO A CA 1
ATOM 840 C C . PRO A 1 102 ? 14.517 1.606 -4.932 1.00 88.25 102 PRO A C 1
ATOM 842 O O . PRO A 1 102 ? 13.768 1.522 -3.956 1.00 88.25 102 PRO A O 1
ATOM 845 N N . PRO A 1 103 ? 15.127 2.778 -5.233 1.00 90.75 103 PRO A N 1
ATOM 846 C CA . PRO A 1 103 ? 14.947 3.954 -4.384 1.00 90.75 103 PRO A CA 1
ATOM 847 C C . PRO A 1 103 ? 13.506 4.479 -4.396 1.00 90.75 103 PRO A C 1
ATOM 849 O O . PRO A 1 103 ? 13.016 4.908 -3.353 1.00 90.75 103 PRO A O 1
ATOM 852 N N . VAL A 1 104 ? 12.801 4.412 -5.533 1.00 92.38 104 VAL A N 1
ATOM 853 C CA . VAL A 1 104 ? 11.399 4.849 -5.621 1.00 92.38 104 VAL A CA 1
ATOM 854 C C . VAL A 1 104 ? 10.497 3.926 -4.808 1.00 92.38 104 VAL A C 1
ATOM 856 O O . VAL A 1 104 ? 9.686 4.411 -4.022 1.00 92.38 104 VAL A O 1
ATOM 859 N N . HIS A 1 105 ? 10.675 2.611 -4.926 1.00 91.38 105 HIS A N 1
ATOM 860 C CA . HIS A 1 105 ? 9.916 1.639 -4.140 1.00 91.38 105 HIS A CA 1
ATOM 861 C C . HIS A 1 105 ? 10.111 1.818 -2.638 1.00 91.38 105 HIS A C 1
ATOM 863 O O . HIS A 1 105 ? 9.138 1.807 -1.885 1.00 91.38 105 HIS A O 1
ATOM 869 N N . LEU A 1 106 ? 11.347 2.066 -2.200 1.00 89.44 106 LEU A N 1
ATOM 870 C CA . LEU A 1 106 ? 11.626 2.353 -0.799 1.00 89.44 106 LEU A CA 1
ATOM 871 C C . LEU A 1 106 ? 10.908 3.631 -0.333 1.00 89.44 106 LEU A C 1
ATOM 873 O O . LEU A 1 106 ? 10.287 3.630 0.728 1.00 89.44 106 LEU A O 1
ATOM 877 N N . MET A 1 107 ? 10.938 4.705 -1.130 1.00 92.19 107 MET A N 1
ATOM 878 C CA . MET A 1 107 ? 10.228 5.948 -0.806 1.00 92.19 107 MET A CA 1
ATOM 879 C C . MET A 1 107 ? 8.712 5.751 -0.731 1.00 92.19 107 MET A C 1
ATOM 881 O O . MET A 1 107 ? 8.082 6.247 0.202 1.00 92.19 107 MET A O 1
ATOM 885 N N . VAL A 1 108 ? 8.122 5.013 -1.677 1.00 92.88 108 VAL A N 1
ATOM 886 C CA . VAL A 1 108 ? 6.682 4.716 -1.688 1.00 92.88 108 VAL A CA 1
ATOM 887 C C . VAL A 1 108 ? 6.300 3.870 -0.478 1.00 92.88 108 VAL A C 1
ATOM 889 O O . VAL A 1 108 ? 5.327 4.196 0.196 1.00 92.88 108 VAL A O 1
ATOM 892 N N . PHE A 1 109 ? 7.074 2.830 -0.165 1.00 90.50 109 PHE A N 1
ATOM 893 C CA . PHE A 1 109 ? 6.845 1.982 1.002 1.00 90.50 109 PHE A CA 1
ATOM 894 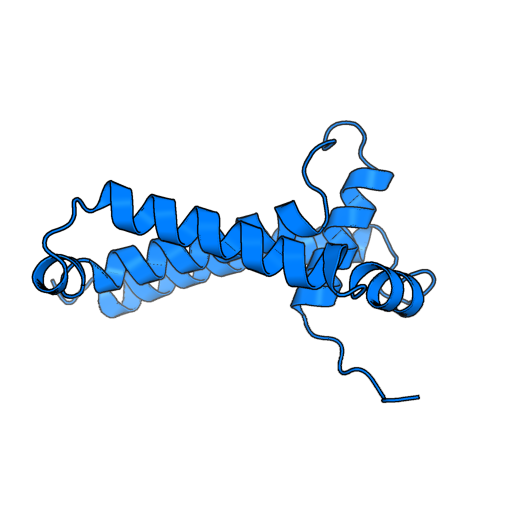C C . PHE A 1 109 ? 6.891 2.791 2.303 1.00 90.50 109 PHE A C 1
ATOM 896 O O . PHE A 1 109 ? 5.928 2.785 3.067 1.00 90.50 109 PHE A O 1
ATOM 903 N N . LEU A 1 110 ? 7.974 3.537 2.542 1.00 90.50 110 LEU A N 1
ATOM 904 C CA . LEU A 1 110 ? 8.122 4.339 3.758 1.00 90.50 110 LEU A CA 1
ATOM 905 C C . LEU A 1 110 ? 7.041 5.423 3.836 1.00 90.50 110 LEU A C 1
ATOM 907 O O . LEU A 1 110 ? 6.400 5.577 4.872 1.00 90.50 110 LEU A O 1
ATOM 911 N N . GLY A 1 111 ? 6.786 6.134 2.736 1.00 91.38 111 GLY A N 1
ATOM 912 C CA . GLY A 1 111 ? 5.726 7.136 2.668 1.00 91.38 111 GLY A CA 1
ATOM 913 C C . GLY A 1 111 ? 4.364 6.541 3.019 1.00 91.38 111 GLY A C 1
ATOM 914 O O . GLY A 1 111 ? 3.653 7.079 3.862 1.00 91.38 111 GLY A O 1
ATOM 915 N N . TRP A 1 112 ? 4.027 5.385 2.451 1.00 91.50 112 TRP A N 1
ATOM 916 C CA . TRP A 1 112 ? 2.761 4.710 2.719 1.00 91.50 112 TRP A CA 1
ATOM 917 C C . TRP A 1 112 ? 2.617 4.231 4.167 1.00 91.50 112 TRP A C 1
ATOM 919 O O . TRP A 1 112 ? 1.525 4.282 4.727 1.00 91.50 112 TRP A O 1
ATOM 929 N N . MET A 1 113 ? 3.719 3.823 4.794 1.00 87.31 113 MET A N 1
ATOM 930 C CA . MET A 1 113 ? 3.737 3.374 6.185 1.00 87.31 113 MET A CA 1
ATOM 931 C C . MET A 1 113 ? 3.677 4.529 7.191 1.00 87.31 113 MET A C 1
ATOM 933 O O . MET A 1 113 ? 3.005 4.419 8.216 1.00 87.31 113 MET A O 1
ATOM 937 N N . PHE A 1 114 ? 4.356 5.646 6.915 1.00 86.44 114 PHE A N 1
ATOM 938 C CA . PHE A 1 114 ? 4.478 6.756 7.864 1.00 86.44 114 PHE A CA 1
ATOM 939 C C . PHE A 1 114 ? 3.419 7.843 7.696 1.00 86.44 114 PHE A C 1
ATOM 941 O O . PHE A 1 114 ? 3.019 8.436 8.697 1.00 86.44 114 PHE A O 1
ATOM 948 N N . VAL A 1 115 ? 2.933 8.109 6.479 1.00 86.38 115 VAL A N 1
ATOM 949 C CA . VAL A 1 115 ? 1.929 9.162 6.241 1.00 86.38 115 VAL A CA 1
ATOM 950 C C . VAL A 1 115 ? 0.671 8.955 7.093 1.00 86.38 115 VAL A C 1
ATOM 952 O O . VAL A 1 115 ? 0.273 9.915 7.756 1.00 86.38 115 VAL A O 1
ATOM 955 N N . PRO A 1 116 ? 0.071 7.748 7.179 1.00 78.69 116 PRO A N 1
ATOM 956 C CA . PRO A 1 116 ? -1.077 7.524 8.053 1.00 78.69 116 PRO A CA 1
ATOM 957 C C . PRO A 1 116 ? -0.757 7.821 9.522 1.00 78.69 116 PRO A C 1
ATOM 959 O O . PRO A 1 116 ? -1.531 8.500 10.186 1.00 78.69 116 PRO A O 1
ATOM 962 N N . VAL A 1 117 ? 0.404 7.388 10.025 1.00 80.25 117 VAL A N 1
ATOM 963 C CA . VAL A 1 117 ? 0.818 7.613 11.422 1.00 80.25 117 VAL A CA 1
ATOM 964 C C . VAL A 1 117 ? 0.987 9.102 11.720 1.00 80.25 117 VAL A C 1
ATOM 966 O O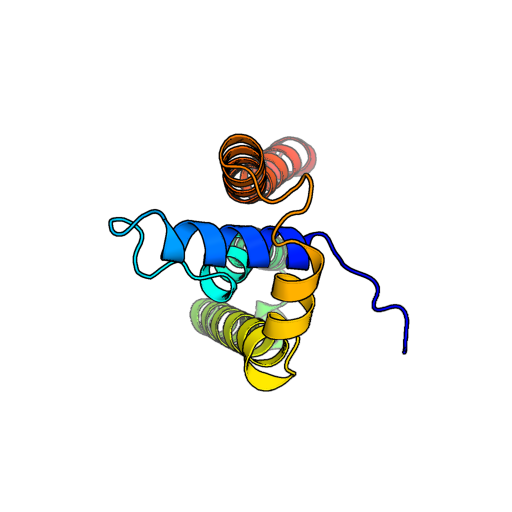 . VAL A 1 117 ? 0.474 9.593 12.723 1.00 80.25 117 VAL A O 1
ATOM 969 N N . ILE A 1 118 ? 1.662 9.839 10.837 1.00 83.69 118 ILE A N 1
ATOM 970 C CA . ILE A 1 118 ? 1.871 11.283 10.986 1.00 83.69 118 ILE A CA 1
ATOM 971 C C . ILE A 1 118 ? 0.531 12.021 10.952 1.00 83.69 118 ILE A C 1
ATOM 973 O O . ILE A 1 118 ? 0.292 12.881 11.796 1.00 83.69 118 ILE A O 1
ATOM 977 N N . LEU A 1 119 ? -0.365 11.664 10.028 1.00 79.88 119 LEU A N 1
ATOM 978 C CA . LEU A 1 119 ? -1.706 12.245 9.956 1.00 79.88 119 LEU A CA 1
ATOM 979 C C . LEU A 1 119 ? -2.494 12.016 11.249 1.00 79.88 119 LEU A C 1
ATOM 981 O O . LEU A 1 119 ? -3.119 12.947 11.747 1.00 79.88 119 LEU A O 1
ATOM 985 N N . ILE A 1 120 ? -2.425 10.815 11.828 1.00 76.19 120 ILE A N 1
ATOM 986 C CA . ILE A 1 120 ? -3.078 10.500 13.107 1.00 76.19 120 ILE A CA 1
ATOM 987 C C . ILE A 1 120 ? -2.523 11.367 14.235 1.00 76.19 120 ILE A C 1
ATOM 989 O O . ILE A 1 120 ? -3.291 11.941 15.007 1.00 76.19 120 ILE A O 1
ATOM 993 N N . LEU A 1 121 ? -1.195 11.479 14.329 1.00 80.38 121 LEU A N 1
ATOM 994 C CA . LEU A 1 121 ? -0.540 12.304 15.343 1.00 80.38 121 LEU A CA 1
ATOM 995 C C . LEU A 1 121 ? -0.912 13.783 15.191 1.00 80.38 121 LEU A C 1
ATOM 997 O O . LEU A 1 121 ? -1.213 14.433 16.187 1.00 80.38 121 LEU A O 1
ATOM 1001 N N . LEU A 1 122 ? -0.960 14.297 13.959 1.00 81.25 122 LEU A N 1
ATOM 1002 C CA .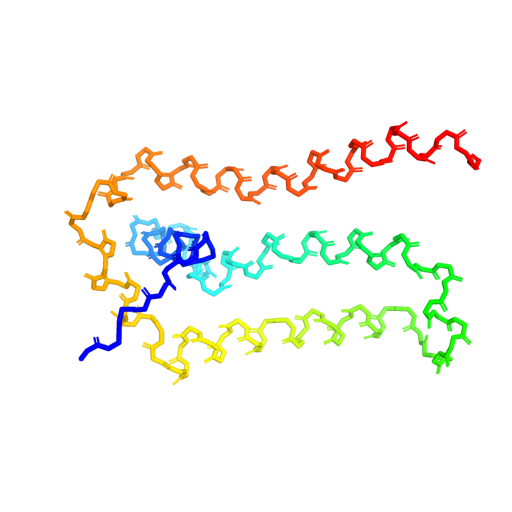 LEU A 1 122 ? -1.372 15.671 13.673 1.00 81.25 122 LEU A CA 1
ATOM 1003 C C . LEU A 1 122 ? -2.836 15.919 14.036 1.00 81.25 122 LEU A C 1
ATOM 1005 O O . LEU A 1 122 ? -3.135 16.900 14.709 1.00 81.25 122 LEU A O 1
ATOM 1009 N N . VAL A 1 123 ? -3.749 15.029 13.641 1.00 75.81 123 VAL A N 1
ATOM 1010 C CA . VAL A 1 123 ? -5.169 15.134 14.011 1.00 75.81 123 VAL A CA 1
ATOM 1011 C C . VAL A 1 123 ? -5.321 15.109 15.530 1.00 75.81 123 VAL A C 1
ATOM 1013 O O . VAL A 1 123 ? -6.072 15.910 16.080 1.00 75.81 123 VAL A O 1
ATOM 1016 N N . ARG A 1 124 ? -4.571 14.255 16.232 1.00 72.56 124 ARG A N 1
ATOM 1017 C CA . ARG A 1 124 ? -4.577 14.222 17.697 1.00 72.56 124 ARG A CA 1
ATOM 1018 C C . ARG A 1 124 ? -4.016 15.501 18.319 1.00 72.56 124 ARG A C 1
ATOM 1020 O O . ARG A 1 124 ? -4.582 15.970 19.294 1.00 72.56 124 ARG A O 1
ATOM 1027 N N . GLU A 1 125 ? -2.947 16.081 17.788 1.00 79.62 125 GLU A N 1
ATOM 1028 C CA . GLU A 1 125 ? -2.398 17.337 18.320 1.00 79.62 125 GLU A CA 1
ATOM 1029 C C . GLU A 1 125 ? -3.353 18.520 18.087 1.00 79.62 125 GLU A C 1
ATOM 1031 O O . GLU A 1 125 ? -3.525 19.364 18.967 1.00 79.62 125 GLU A O 1
ATOM 1036 N N . VAL A 1 126 ? -4.007 18.568 16.921 1.00 75.12 126 VAL A N 1
ATOM 1037 C CA . VAL A 1 126 ? -4.920 19.658 16.545 1.00 75.12 126 VAL A CA 1
ATOM 1038 C C . VAL A 1 126 ? -6.274 19.543 17.251 1.00 75.12 126 VAL A C 1
ATOM 1040 O O . VAL A 1 126 ? -6.782 20.541 17.755 1.00 75.12 126 VAL A O 1
ATOM 1043 N N . TYR A 1 127 ? -6.857 18.344 17.312 1.00 67.00 127 TYR A N 1
ATOM 1044 C CA . TYR A 1 127 ? -8.217 18.124 17.826 1.00 67.00 127 TYR A CA 1
ATOM 1045 C C . TYR A 1 127 ? -8.262 17.469 19.213 1.00 67.00 127 TYR A C 1
ATOM 1047 O O . TYR A 1 127 ? -9.281 17.535 19.893 1.00 67.00 127 TYR A O 1
ATOM 1055 N N . GLY A 1 128 ? -7.168 16.864 19.676 1.00 58.12 128 GLY A N 1
ATOM 1056 C CA . GLY A 1 128 ? -7.080 16.219 20.991 1.00 58.12 128 GLY A CA 1
ATOM 1057 C C . GLY A 1 128 ? -6.867 17.179 22.162 1.00 58.12 128 GLY A C 1
ATOM 1058 O O . GLY A 1 128 ? -6.825 16.720 23.295 1.00 58.12 128 GLY A O 1
ATOM 1059 N N . LYS A 1 129 ? -6.764 18.495 21.920 1.00 48.25 129 LYS A N 1
ATOM 1060 C CA . LYS A 1 129 ? -6.822 19.530 22.973 1.00 48.25 129 LYS A CA 1
ATOM 1061 C C . LYS A 1 129 ? -8.252 19.955 23.340 1.00 48.25 129 LYS A C 1
ATOM 1063 O O . LYS A 1 129 ? -8.411 20.856 24.156 1.00 48.25 129 LYS A O 1
ATOM 1068 N N . GLN A 1 130 ? -9.281 19.356 22.733 1.00 44.84 130 GLN A N 1
ATOM 1069 C CA . GLN A 1 130 ? -10.691 19.699 22.981 1.00 44.84 130 GLN A CA 1
ATOM 1070 C C . GLN A 1 130 ? -11.474 18.659 23.805 1.00 44.84 130 GLN A C 1
ATOM 1072 O O . GLN A 1 130 ? -12.699 18.743 23.860 1.00 44.84 130 GLN A O 1
ATOM 1077 N N . PHE A 1 131 ? -10.789 17.729 24.478 1.00 38.06 131 PHE A N 1
ATOM 1078 C CA . PHE A 1 131 ? -11.376 16.851 25.495 1.00 38.06 131 PHE A CA 1
ATOM 1079 C C . PHE A 1 131 ? -10.519 16.839 26.758 1.00 38.06 131 PHE A C 1
ATOM 1081 O O . PHE A 1 131 ? -9.286 16.673 26.619 1.00 38.06 131 PHE A O 1
#

Secondary structure (DSSP, 8-state):
---PPP-HHHHHHHHHHHHHHH-GGGTT--HHHHHHHHHHHHHHHHHHHHHHHHHHHH---HHHHHHHHHHHHHHHHHIIIIISSHHHHHHHHHTTSTT-SHHHHHHHHHHHHHHHHHHHHHHHHHHTT--

Radius of gyration: 17.14 Å; chains: 1; bounding box: 41×33×51 Å

Sequence (131 aa):
MSRGWFTIFDLIYFTGEWLDEHYHSLRGVDGVGLVFLGTMFALIACLGYLNTSLFHLTGWRENVVMYMSLVLLYLIVYYVYKVRGRHGRVMAHYRGSIYDSPPVHLMVFLGWMFVPVILILLVREVYGKQF

pLDDT: mean 80.65, std 14.11, range [38.06, 95.0]

Foldseek 3Di:
DPPDDDDLLLLQQVLQCLCCVPPVVPPPRHSLNRSLVLVLLLVVLVCVVCVVPPCVPPVDDSVVVSVVVSVVSSVVSCCVQPVVVVVVVSCVVPVVHPCPDPVNSVVSSVCSNCVSVVVSVVCCVVVVVPD

Organism: NCBI:txid1236517